Protein AF-W7SAA1-F1 (afdb_monomer_lite)

Sequence (127 aa):
MFEPIYKPLKKHVDASKVTDHYALLPTRKLANLSELSVQESNIYLEVVKSATALFMAAYQYEETKIVTTINDVPFHTTGSIEKIRGWKEILQDVDYKDMIYQKLRGLEQQPLVVELLKNYSTTDTWI

Structure (mmCIF, N/CA/C/O backbone):
data_AF-W7SAA1-F1
#
_entry.id   AF-W7SAA1-F1
#
loop_
_atom_site.group_PDB
_atom_site.id
_atom_site.type_symbol
_atom_site.label_atom_id
_atom_site.label_alt_id
_atom_site.label_comp_id
_atom_site.label_asym_id
_atom_site.label_entity_id
_atom_site.label_seq_id
_atom_site.pdbx_PDB_ins_code
_atom_site.Cartn_x
_atom_site.Cartn_y
_atom_site.Cartn_z
_atom_site.occupancy
_atom_site.B_iso_or_equiv
_atom_site.auth_seq_id
_atom_site.auth_comp_id
_atom_site.auth_asym_id
_atom_site.auth_atom_id
_atom_site.pdbx_PDB_model_num
ATOM 1 N N . MET A 1 1 ? -1.765 -19.888 -0.125 1.00 46.41 1 MET A N 1
ATOM 2 C CA . MET A 1 1 ? -1.719 -19.948 -1.601 1.00 46.41 1 MET A CA 1
ATOM 3 C C . MET A 1 1 ? -2.199 -18.597 -2.100 1.00 46.41 1 MET A C 1
ATOM 5 O O . MET A 1 1 ? -3.208 -18.128 -1.594 1.00 46.41 1 MET A O 1
ATOM 9 N N . PHE A 1 2 ? -1.428 -17.919 -2.950 1.00 54.78 2 PHE A N 1
ATOM 10 C CA . PHE A 1 2 ? -1.801 -16.615 -3.506 1.00 54.78 2 PHE A CA 1
ATOM 11 C C . PHE A 1 2 ? -2.951 -16.809 -4.501 1.00 54.78 2 PHE A C 1
ATOM 13 O O . PHE A 1 2 ? -2.785 -17.543 -5.474 1.00 54.78 2 PHE A O 1
ATOM 20 N N . GLU A 1 3 ? -4.101 -16.185 -4.247 1.00 61.19 3 GLU A N 1
ATOM 21 C CA . GLU A 1 3 ? -5.216 -16.134 -5.196 1.00 61.19 3 GLU A CA 1
ATOM 22 C C . GLU A 1 3 ? -5.260 -14.740 -5.835 1.00 61.19 3 GLU A C 1
ATOM 24 O O . GLU A 1 3 ? -5.661 -13.776 -5.175 1.00 61.19 3 GLU A O 1
ATOM 29 N N . PRO A 1 4 ? -4.804 -14.588 -7.090 1.00 62.84 4 PRO A N 1
ATOM 30 C CA . PRO A 1 4 ? -4.834 -13.298 -7.762 1.00 62.84 4 PRO A CA 1
ATOM 31 C C . PRO A 1 4 ? -6.268 -12.869 -8.070 1.00 62.84 4 PRO A C 1
ATOM 33 O O . PRO A 1 4 ? -7.113 -13.664 -8.493 1.00 62.84 4 PRO A O 1
ATOM 36 N N . ILE A 1 5 ? -6.532 -11.571 -7.932 1.00 66.62 5 ILE A N 1
ATOM 37 C CA . ILE A 1 5 ? -7.804 -10.988 -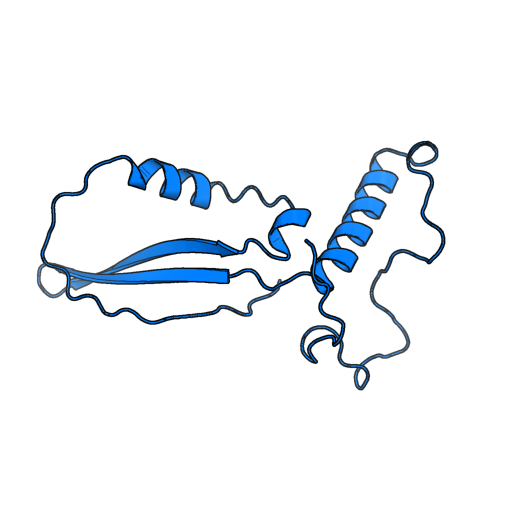8.355 1.00 66.62 5 ILE A CA 1
ATOM 38 C C . ILE A 1 5 ? -7.782 -10.854 -9.886 1.00 66.62 5 ILE A C 1
ATOM 40 O O . ILE A 1 5 ? -7.231 -9.905 -10.437 1.00 66.62 5 ILE A O 1
ATOM 44 N N . TYR A 1 6 ? -8.401 -11.806 -10.592 1.00 59.28 6 TYR A N 1
ATOM 45 C CA . TYR A 1 6 ? -8.427 -11.835 -12.065 1.00 59.28 6 TYR A CA 1
ATOM 46 C C . TYR A 1 6 ? -9.317 -10.764 -12.710 1.00 59.28 6 TYR A C 1
ATOM 48 O O . TYR A 1 6 ? -9.188 -10.488 -13.903 1.00 59.28 6 TYR A O 1
ATOM 56 N N . LYS A 1 7 ? -10.231 -10.155 -11.945 1.00 64.00 7 LYS A N 1
ATOM 57 C CA . LYS A 1 7 ? -11.085 -9.064 -12.419 1.00 64.00 7 LYS A CA 1
ATOM 58 C C . LYS A 1 7 ? -10.651 -7.761 -11.745 1.00 64.00 7 LYS A C 1
ATOM 60 O O . LYS A 1 7 ? -10.998 -7.569 -10.579 1.00 64.00 7 LYS A O 1
ATOM 65 N N . PRO A 1 8 ? -9.920 -6.870 -12.440 1.00 60.69 8 PRO A N 1
ATOM 66 C CA . PRO A 1 8 ? -9.501 -5.611 -11.844 1.00 60.69 8 PRO A CA 1
ATOM 67 C C . PRO A 1 8 ? -10.743 -4.814 -11.437 1.00 60.69 8 PRO A C 1
ATOM 69 O O . PRO A 1 8 ? -11.716 -4.717 -12.194 1.00 60.69 8 PRO A O 1
ATOM 72 N N . LEU A 1 9 ? -10.746 -4.272 -10.218 1.00 66.00 9 LEU A N 1
ATOM 73 C CA . LEU A 1 9 ? -11.838 -3.404 -9.790 1.00 66.00 9 LEU A CA 1
ATOM 74 C C . LEU A 1 9 ? -11.771 -2.130 -10.640 1.00 66.00 9 LEU A C 1
ATOM 76 O O . LEU A 1 9 ? -10.685 -1.633 -10.929 1.00 66.00 9 LEU A O 1
ATOM 80 N N . LYS A 1 10 ? -12.922 -1.563 -11.022 1.00 65.19 10 LYS A N 1
ATOM 81 C CA . LYS A 1 10 ? -12.964 -0.319 -11.821 1.00 65.19 10 LYS A CA 1
ATOM 82 C C . LYS A 1 10 ? -12.178 0.836 -11.186 1.00 65.19 10 LYS A C 1
ATOM 84 O O . LYS A 1 10 ? -11.718 1.713 -11.901 1.00 65.19 10 LYS A O 1
ATOM 89 N N . LYS A 1 11 ? -12.022 0.829 -9.857 1.00 63.31 11 LYS A N 1
ATOM 90 C CA . LYS A 1 11 ? -11.188 1.791 -9.119 1.00 63.31 11 LYS A CA 1
ATOM 91 C C . LYS A 1 11 ? -9.686 1.648 -9.404 1.00 63.31 11 LYS A C 1
ATOM 93 O O . LYS A 1 11 ? -8.955 2.608 -9.232 1.00 63.31 11 LYS A O 1
ATOM 98 N N . HIS A 1 12 ? -9.241 0.460 -9.809 1.00 65.62 12 HIS A N 1
ATOM 99 C CA . HIS A 1 12 ? -7.844 0.125 -10.085 1.00 65.62 12 HIS A CA 1
ATOM 100 C C . HIS A 1 12 ? -7.503 0.271 -11.563 1.00 65.62 12 HIS A C 1
ATOM 102 O O . HIS A 1 12 ? -6.450 0.795 -11.902 1.00 65.62 12 HIS A O 1
ATOM 108 N N . VAL A 1 13 ? -8.397 -0.189 -12.442 1.00 64.81 13 VAL A N 1
ATOM 109 C CA . VAL A 1 13 ? -8.229 -0.088 -13.894 1.00 64.81 13 VAL A CA 1
ATOM 110 C C . VAL A 1 13 ? -9.578 0.244 -14.519 1.00 64.81 13 VAL A C 1
ATOM 112 O O . VAL A 1 13 ? -10.466 -0.607 -14.614 1.00 64.81 13 VAL A O 1
ATOM 115 N N . ASP A 1 14 ? -9.730 1.491 -14.960 1.00 73.31 14 ASP A N 1
ATOM 116 C CA . ASP A 1 14 ? -10.876 1.922 -15.756 1.00 73.31 14 ASP A CA 1
ATOM 117 C C . ASP A 1 14 ? -10.475 1.998 -17.229 1.00 73.31 14 ASP A C 1
ATOM 119 O O . ASP A 1 14 ? -9.952 3.008 -17.697 1.00 73.31 14 ASP A O 1
ATOM 123 N N . ALA A 1 15 ? -10.749 0.922 -17.971 1.00 69.19 15 ALA A N 1
ATOM 124 C CA . ALA A 1 15 ? -10.446 0.830 -19.399 1.00 69.19 15 ALA A CA 1
ATOM 125 C C . ALA A 1 15 ? -11.102 1.944 -20.238 1.00 69.19 15 ALA A C 1
ATOM 127 O O . ALA A 1 15 ? -10.633 2.226 -21.334 1.00 69.19 15 ALA A O 1
ATOM 128 N N . SER A 1 16 ? -12.160 2.594 -19.736 1.00 73.50 16 SER A N 1
ATOM 129 C CA . SER A 1 16 ? -12.828 3.697 -20.438 1.00 73.50 16 SER A CA 1
ATOM 130 C C . SER A 1 16 ? -12.115 5.047 -20.300 1.00 73.50 16 SER A C 1
ATOM 132 O O . SER A 1 16 ? -12.437 5.980 -21.030 1.00 73.50 16 SER A O 1
ATOM 134 N N . LYS A 1 17 ? -11.152 5.157 -19.376 1.00 71.56 17 LYS A N 1
ATOM 135 C CA . LYS A 1 17 ? -10.414 6.393 -19.069 1.00 71.56 17 LYS A CA 1
ATOM 136 C C . LYS A 1 17 ? -8.931 6.322 -19.429 1.00 71.56 17 LYS A C 1
ATOM 138 O O . LYS A 1 17 ? -8.188 7.248 -19.115 1.00 71.56 17 LYS A O 1
ATOM 143 N N . VAL A 1 18 ? -8.494 5.234 -20.062 1.00 70.06 18 VAL A N 1
ATOM 144 C CA . VAL A 1 18 ? -7.109 5.085 -20.517 1.00 70.06 18 VAL A CA 1
ATOM 145 C C . VAL A 1 18 ? -6.916 5.931 -21.777 1.00 70.06 18 VAL A C 1
ATOM 147 O O . VAL A 1 18 ? -7.465 5.615 -22.829 1.00 70.06 18 VAL A O 1
ATOM 150 N N . THR A 1 19 ? -6.155 7.018 -21.657 1.00 65.00 19 THR A N 1
ATOM 151 C CA . THR A 1 19 ? -5.561 7.741 -22.794 1.00 65.00 19 THR A CA 1
ATOM 152 C C . THR A 1 19 ? -4.169 7.166 -23.090 1.00 65.00 19 THR A C 1
ATOM 154 O O . THR A 1 19 ? -3.692 6.317 -22.340 1.00 65.00 19 THR A O 1
ATOM 157 N N . ASP A 1 20 ? -3.511 7.591 -24.175 1.00 64.44 20 ASP A N 1
ATOM 158 C CA . ASP A 1 20 ? -2.294 6.968 -24.744 1.00 64.44 20 ASP A CA 1
ATOM 159 C C . ASP A 1 20 ? -1.097 6.773 -23.781 1.00 64.44 20 ASP A C 1
ATOM 161 O O . ASP A 1 20 ? -0.119 6.102 -24.120 1.00 64.44 20 ASP A O 1
ATOM 165 N N . HIS A 1 21 ? -1.156 7.321 -22.566 1.00 74.81 21 HIS A N 1
ATOM 166 C CA . HIS A 1 21 ? -0.135 7.166 -21.536 1.00 74.81 21 HIS A CA 1
ATOM 167 C C . HIS A 1 21 ? -0.537 6.100 -20.512 1.00 74.81 21 HIS A C 1
ATOM 169 O O . HIS A 1 21 ? -1.252 6.357 -19.544 1.00 74.81 21 HIS A O 1
ATOM 175 N N . TYR A 1 22 ? -0.041 4.883 -20.727 1.00 71.19 22 TYR A N 1
ATOM 176 C CA . TYR A 1 22 ? -0.185 3.788 -19.773 1.00 71.19 22 TYR A CA 1
ATOM 177 C C . TYR A 1 22 ? 0.583 4.062 -18.474 1.00 71.19 22 TYR A C 1
ATOM 179 O O . TYR A 1 22 ? 1.609 4.745 -18.468 1.00 71.19 22 TYR A O 1
ATOM 187 N N . ALA A 1 23 ? 0.107 3.467 -17.378 1.00 75.38 23 ALA A N 1
ATOM 188 C CA . ALA A 1 23 ? 0.865 3.404 -16.135 1.00 75.38 23 ALA A CA 1
ATOM 189 C C . ALA A 1 23 ? 2.219 2.704 -16.353 1.00 75.38 23 ALA A C 1
ATOM 191 O O . ALA A 1 23 ? 2.358 1.838 -17.222 1.00 75.38 23 ALA A O 1
ATOM 192 N N . LEU A 1 24 ? 3.212 3.062 -15.538 1.00 82.81 24 LEU A N 1
ATOM 193 C CA . LEU A 1 24 ? 4.526 2.431 -15.569 1.00 82.81 24 LEU A CA 1
ATOM 194 C C . LEU A 1 24 ? 4.399 0.970 -15.114 1.00 82.81 24 LEU A C 1
ATOM 196 O O . LEU A 1 24 ? 4.056 0.695 -13.966 1.00 82.81 24 LEU A O 1
ATOM 200 N N . LEU A 1 25 ? 4.652 0.037 -16.031 1.00 84.00 25 LEU A N 1
ATOM 201 C CA . LEU A 1 25 ? 4.527 -1.400 -15.803 1.00 84.00 25 LEU A CA 1
ATOM 202 C C . LEU A 1 25 ? 5.806 -2.121 -16.232 1.00 84.00 25 LEU A C 1
ATOM 204 O O . LEU A 1 25 ? 6.438 -1.720 -17.216 1.00 84.00 25 LEU A O 1
ATOM 208 N N . PRO A 1 26 ? 6.179 -3.217 -15.549 1.00 85.75 26 PRO A N 1
ATOM 209 C CA . PRO A 1 26 ? 7.245 -4.070 -16.038 1.00 85.75 26 PRO A CA 1
ATOM 210 C C . PRO A 1 26 ? 6.836 -4.686 -17.379 1.00 85.75 26 PRO A C 1
ATOM 212 O O . PRO A 1 26 ? 5.701 -5.124 -17.580 1.00 85.75 26 PRO A O 1
ATOM 215 N N . THR A 1 27 ? 7.776 -4.719 -18.319 1.00 86.94 27 THR A N 1
ATOM 216 C CA . THR A 1 27 ? 7.543 -5.377 -19.608 1.00 86.94 27 THR A CA 1
ATOM 217 C C . THR A 1 27 ? 7.546 -6.900 -19.452 1.00 86.94 27 THR A C 1
ATOM 219 O O . THR A 1 27 ? 7.973 -7.439 -18.433 1.00 86.94 27 THR A O 1
ATOM 222 N N . ARG A 1 28 ? 7.120 -7.627 -20.495 1.00 84.81 28 ARG A N 1
ATOM 223 C CA . ARG A 1 28 ? 7.136 -9.103 -20.494 1.00 84.81 28 ARG A CA 1
ATOM 224 C C . ARG A 1 28 ? 8.529 -9.698 -20.273 1.00 84.81 28 ARG A C 1
ATOM 226 O O . ARG A 1 28 ? 8.635 -10.802 -19.749 1.00 84.81 28 ARG A O 1
ATOM 233 N N . LYS A 1 29 ? 9.585 -9.003 -20.706 1.00 87.44 29 LYS A N 1
ATOM 234 C CA . LYS A 1 29 ? 10.965 -9.418 -20.462 1.00 87.44 29 LYS A CA 1
ATOM 235 C C . LYS A 1 29 ? 11.420 -8.798 -19.145 1.00 87.44 29 LYS A C 1
ATOM 237 O O . LYS A 1 29 ? 11.526 -7.578 -19.045 1.00 87.44 29 LYS A O 1
ATOM 242 N N . LEU A 1 30 ? 11.695 -9.642 -18.155 1.00 87.25 30 LEU A N 1
ATOM 243 C CA . LEU A 1 30 ? 12.250 -9.191 -16.883 1.00 87.25 30 LEU A CA 1
ATOM 244 C C . LEU A 1 30 ? 13.695 -8.714 -17.076 1.00 87.25 30 LEU A C 1
ATOM 246 O O . LEU A 1 30 ? 14.451 -9.304 -17.853 1.00 87.25 30 LEU A O 1
ATOM 250 N N . ALA A 1 31 ? 14.062 -7.643 -16.377 1.00 86.38 31 ALA A N 1
ATOM 251 C CA . ALA A 1 31 ? 15.427 -7.136 -16.372 1.00 86.38 31 AL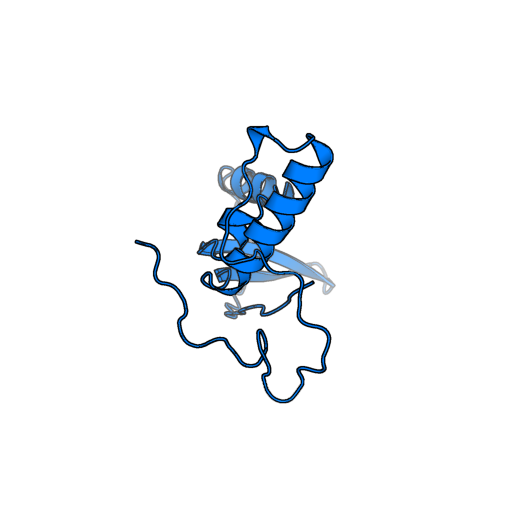A A CA 1
ATOM 252 C C . ALA A 1 31 ? 16.354 -8.069 -15.578 1.00 86.38 31 ALA A C 1
ATOM 254 O O . ALA A 1 31 ? 15.955 -8.641 -14.560 1.00 86.38 31 ALA A O 1
ATOM 255 N N . ASN A 1 32 ? 17.604 -8.199 -16.026 1.00 90.88 32 ASN A N 1
ATOM 256 C CA . ASN A 1 32 ? 18.645 -8.849 -15.243 1.00 90.88 32 ASN A CA 1
ATOM 257 C C . ASN A 1 32 ? 19.169 -7.855 -14.198 1.00 90.88 32 ASN A C 1
ATOM 259 O O . ASN A 1 32 ? 19.885 -6.918 -14.539 1.00 90.88 32 ASN A O 1
ATOM 263 N N . LEU A 1 33 ? 18.819 -8.055 -12.925 1.00 89.94 33 LEU A N 1
ATOM 264 C CA . LEU A 1 33 ? 19.189 -7.128 -11.848 1.00 89.94 33 LEU A CA 1
ATOM 265 C C . LEU A 1 33 ? 20.708 -6.986 -11.669 1.00 89.94 33 LEU A C 1
ATOM 267 O O . LEU A 1 33 ? 21.158 -5.961 -11.171 1.00 89.94 33 LEU A O 1
ATOM 271 N N . SER A 1 34 ? 21.497 -7.985 -12.078 1.00 90.88 34 SER A N 1
ATOM 272 C CA . SER A 1 34 ? 22.964 -7.941 -12.003 1.00 90.88 34 SER A CA 1
ATOM 273 C C . SER A 1 34 ? 23.604 -7.008 -13.034 1.00 90.88 34 SER A C 1
ATOM 275 O O . SER A 1 34 ? 24.762 -6.638 -12.873 1.00 90.88 34 SER A O 1
ATOM 277 N N . GLU A 1 35 ? 22.872 -6.645 -14.088 1.00 93.81 35 GLU A N 1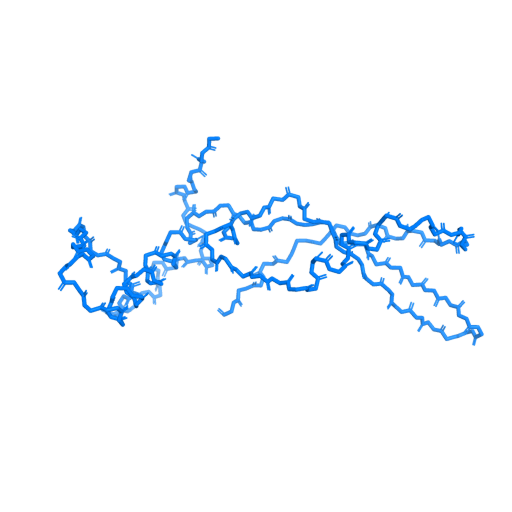
ATOM 278 C CA . GLU A 1 35 ? 23.332 -5.721 -15.134 1.00 93.81 35 GLU A CA 1
ATOM 279 C C . GLU A 1 35 ? 22.943 -4.264 -14.840 1.00 93.81 35 GLU A C 1
ATOM 281 O O . GLU A 1 35 ? 23.390 -3.357 -15.537 1.00 93.81 35 GLU A O 1
ATOM 286 N N . LEU A 1 36 ? 22.118 -4.035 -13.814 1.00 92.00 36 LEU A N 1
ATOM 287 C CA . LEU A 1 36 ? 21.640 -2.714 -13.423 1.00 92.00 36 LEU A CA 1
ATOM 288 C C . LEU A 1 36 ? 22.508 -2.123 -12.313 1.00 92.00 36 LEU A C 1
ATOM 290 O O . LEU A 1 36 ? 22.982 -2.827 -11.418 1.00 92.00 36 LEU A O 1
ATOM 294 N N . SER A 1 37 ? 22.653 -0.799 -12.314 1.00 95.38 37 SER A N 1
ATOM 295 C CA . SER A 1 37 ? 23.143 -0.097 -11.130 1.00 95.38 37 SER A CA 1
ATOM 296 C C . SER A 1 37 ? 22.176 -0.277 -9.954 1.00 95.38 37 SER A C 1
ATOM 298 O O . SER A 1 37 ? 20.997 -0.596 -10.118 1.00 95.38 37 SER A O 1
ATOM 300 N N . VAL A 1 38 ? 22.652 -0.009 -8.735 1.00 93.56 38 VAL A N 1
ATOM 301 C CA . VAL A 1 38 ? 21.812 -0.072 -7.526 1.00 93.56 38 VAL A CA 1
ATOM 302 C C . VAL A 1 38 ? 20.575 0.824 -7.656 1.00 93.56 38 VAL A C 1
ATOM 304 O O . VAL A 1 38 ? 19.478 0.430 -7.274 1.00 93.56 38 VAL A O 1
ATOM 307 N N . GLN A 1 39 ? 20.734 2.018 -8.230 1.00 94.12 39 GLN A N 1
ATOM 308 C CA . GLN A 1 39 ? 19.642 2.979 -8.395 1.00 94.12 39 GLN A CA 1
ATOM 309 C C . GLN A 1 39 ? 18.596 2.482 -9.399 1.00 94.12 39 GLN A C 1
ATOM 311 O O . GLN A 1 39 ? 17.402 2.522 -9.110 1.00 94.12 39 GLN A O 1
ATOM 316 N N . GLU A 1 40 ? 19.034 1.961 -10.544 1.00 92.50 40 GLU A N 1
ATOM 317 C CA . GLU A 1 40 ? 18.138 1.405 -11.565 1.00 92.50 40 GLU A CA 1
ATOM 318 C C . GLU A 1 40 ? 17.420 0.150 -11.067 1.00 92.50 40 GLU A C 1
ATOM 320 O O . GLU A 1 40 ? 16.220 0.004 -11.284 1.00 92.50 40 GLU A O 1
ATOM 325 N N . SER A 1 41 ? 18.132 -0.727 -10.353 1.00 92.38 41 SER A N 1
ATOM 326 C CA . SER A 1 41 ? 17.557 -1.921 -9.731 1.00 92.38 41 SER A CA 1
ATOM 327 C C . SER A 1 41 ? 16.473 -1.552 -8.717 1.00 92.38 41 SER A C 1
ATOM 329 O O . SER A 1 41 ? 15.383 -2.121 -8.748 1.00 92.38 41 SER A O 1
ATOM 331 N N . ASN A 1 42 ? 16.714 -0.534 -7.884 1.00 91.88 42 ASN A N 1
ATOM 332 C CA . ASN A 1 42 ? 15.719 -0.038 -6.934 1.00 91.88 42 ASN A CA 1
ATOM 333 C C . ASN A 1 42 ? 14.470 0.492 -7.648 1.00 91.88 42 ASN A C 1
ATOM 335 O O . ASN A 1 42 ? 13.364 0.084 -7.310 1.00 91.88 42 ASN A O 1
ATOM 339 N N . ILE A 1 43 ? 14.631 1.348 -8.664 1.00 91.56 43 ILE A N 1
ATOM 340 C CA . ILE A 1 43 ? 13.495 1.887 -9.431 1.00 91.56 43 ILE A CA 1
ATOM 341 C C . ILE A 1 43 ? 12.714 0.753 -10.099 1.00 91.56 43 ILE A C 1
ATOM 343 O O . ILE A 1 43 ? 11.489 0.699 -9.999 1.00 91.56 43 ILE A O 1
ATOM 347 N N . TYR A 1 44 ? 13.410 -0.178 -10.752 1.00 92.38 44 TYR A N 1
ATOM 348 C CA . TYR A 1 44 ? 12.786 -1.326 -11.401 1.00 92.38 44 TYR A CA 1
ATOM 349 C C . TYR A 1 44 ? 11.985 -2.175 -10.404 1.00 92.38 44 TYR A C 1
ATOM 351 O O . TYR A 1 44 ? 10.836 -2.527 -10.675 1.00 92.38 44 TYR A O 1
ATOM 359 N N . LEU A 1 45 ? 12.559 -2.473 -9.234 1.00 90.94 45 LEU A N 1
ATOM 360 C CA . LEU A 1 45 ? 11.882 -3.233 -8.187 1.00 90.94 45 LEU A CA 1
ATOM 361 C C . LEU A 1 45 ? 10.653 -2.497 -7.652 1.00 90.94 45 LEU A C 1
ATOM 363 O O . LEU A 1 45 ? 9.619 -3.135 -7.482 1.00 90.94 45 LEU A O 1
ATOM 367 N N . GLU A 1 46 ? 10.713 -1.181 -7.446 1.00 90.81 46 GLU A N 1
ATOM 368 C CA . GLU A 1 46 ? 9.551 -0.402 -6.997 1.00 90.81 46 GLU A CA 1
AT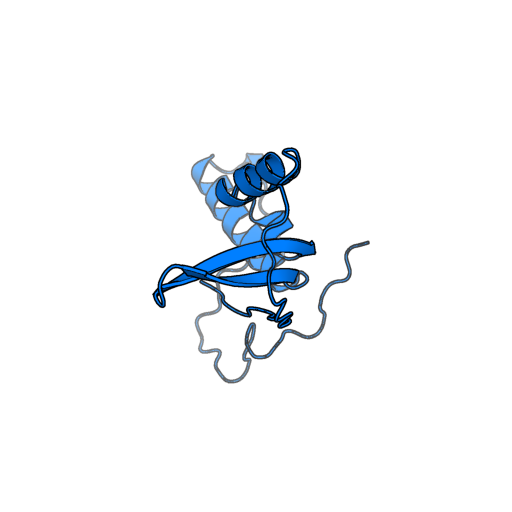OM 369 C C . GLU A 1 46 ? 8.406 -0.415 -8.016 1.00 90.81 46 GLU A C 1
ATOM 371 O O . GLU A 1 46 ? 7.241 -0.588 -7.647 1.00 90.81 46 GLU A O 1
ATOM 376 N N . VAL A 1 47 ? 8.720 -0.344 -9.312 1.00 91.06 47 VAL A N 1
ATOM 377 C CA . VAL A 1 47 ? 7.723 -0.494 -10.384 1.00 91.06 47 VAL A CA 1
ATOM 378 C C . VAL A 1 47 ? 7.095 -1.889 -10.363 1.00 91.06 47 VAL A C 1
ATOM 380 O O . VAL A 1 47 ? 5.874 -2.023 -10.444 1.00 91.06 47 VAL A O 1
ATOM 383 N N . VAL A 1 48 ? 7.909 -2.940 -10.222 1.00 90.75 48 VAL A N 1
ATOM 384 C CA . VAL A 1 48 ? 7.428 -4.330 -10.159 1.00 90.75 48 VAL A CA 1
ATOM 385 C C . VAL A 1 48 ? 6.548 -4.560 -8.931 1.00 90.75 48 VAL A C 1
ATOM 387 O O . VAL A 1 48 ? 5.477 -5.161 -9.053 1.00 90.75 48 VAL A O 1
ATOM 390 N N . LYS A 1 49 ? 6.965 -4.075 -7.758 1.00 89.38 49 LYS A N 1
ATOM 391 C CA . LYS A 1 49 ? 6.189 -4.179 -6.517 1.00 89.38 49 LYS A CA 1
ATOM 392 C C . LYS A 1 49 ? 4.849 -3.464 -6.650 1.00 89.38 49 LYS A C 1
ATOM 394 O O . LYS A 1 49 ? 3.823 -4.064 -6.343 1.00 89.38 49 LYS A O 1
ATOM 399 N N . SER A 1 50 ? 4.851 -2.240 -7.179 1.00 87.56 50 SER A N 1
ATOM 400 C CA . SER A 1 50 ? 3.638 -1.444 -7.405 1.00 87.56 50 SER A CA 1
ATOM 401 C C . SER A 1 50 ? 2.671 -2.145 -8.361 1.00 87.56 50 SER A C 1
ATOM 403 O O . SER A 1 50 ? 1.487 -2.291 -8.060 1.00 87.56 50 SER A O 1
ATOM 405 N N . ALA A 1 51 ? 3.180 -2.657 -9.487 1.00 88.12 51 ALA A N 1
ATOM 406 C CA . ALA A 1 51 ? 2.374 -3.404 -10.447 1.00 88.12 51 ALA A CA 1
ATOM 407 C C . ALA A 1 51 ? 1.794 -4.688 -9.836 1.00 88.12 51 ALA A C 1
ATOM 409 O O . ALA A 1 51 ? 0.640 -5.022 -10.081 1.00 88.12 51 ALA A O 1
ATOM 410 N N . THR A 1 52 ? 2.573 -5.395 -9.015 1.00 87.19 52 THR A N 1
ATOM 411 C CA . THR A 1 52 ? 2.137 -6.634 -8.354 1.00 87.19 52 THR A CA 1
ATOM 412 C C . THR A 1 52 ? 1.082 -6.357 -7.284 1.00 87.19 52 THR A C 1
ATOM 414 O O . THR A 1 52 ? 0.065 -7.047 -7.244 1.00 87.19 52 THR A O 1
ATOM 417 N N . ALA A 1 53 ? 1.280 -5.317 -6.468 1.00 86.44 53 ALA A N 1
ATOM 418 C CA . ALA A 1 53 ? 0.368 -4.890 -5.408 1.00 86.44 53 ALA A CA 1
ATOM 419 C C . ALA A 1 53 ? -1.060 -4.631 -5.920 1.00 86.44 53 ALA A C 1
ATOM 421 O O . ALA A 1 53 ? -2.024 -4.956 -5.228 1.00 86.44 53 ALA A O 1
ATOM 422 N N . LEU A 1 54 ? -1.204 -4.133 -7.155 1.00 83.06 54 LEU A N 1
ATOM 423 C CA . LEU A 1 54 ? -2.501 -3.893 -7.800 1.00 83.06 54 LEU A CA 1
ATOM 424 C C . LEU A 1 54 ? -3.364 -5.160 -7.935 1.00 83.06 54 LEU A C 1
ATOM 426 O O . LEU A 1 54 ? -4.591 -5.080 -7.915 1.00 83.06 54 LEU A O 1
ATOM 430 N N . PHE A 1 55 ? -2.730 -6.326 -8.077 1.00 82.88 55 PHE A N 1
ATOM 431 C CA . PHE A 1 55 ? -3.409 -7.613 -8.266 1.00 82.88 55 PHE A CA 1
ATOM 432 C C . PHE A 1 55 ? -3.497 -8.446 -6.981 1.00 82.88 55 PHE A C 1
ATOM 434 O O . PHE A 1 55 ? -4.030 -9.560 -7.002 1.00 82.88 55 PHE A O 1
ATOM 441 N N . MET A 1 56 ? -2.978 -7.925 -5.866 1.00 83.94 56 MET A N 1
ATOM 442 C CA . MET A 1 56 ? -3.059 -8.564 -4.556 1.00 83.94 56 MET A CA 1
ATOM 443 C C . MET A 1 56 ? -4.405 -8.285 -3.878 1.00 83.94 56 MET A C 1
ATOM 445 O O . MET A 1 56 ? -5.144 -7.366 -4.234 1.00 83.94 56 MET A O 1
ATOM 449 N N . ALA A 1 57 ? -4.717 -9.087 -2.859 1.00 84.38 57 ALA A N 1
ATOM 450 C CA . ALA A 1 57 ? -5.886 -8.860 -2.021 1.00 84.38 57 ALA A CA 1
ATOM 451 C C . ALA A 1 57 ? -5.826 -7.490 -1.323 1.00 84.38 57 ALA A C 1
ATOM 453 O O . ALA A 1 57 ? -4.753 -6.963 -1.023 1.00 84.38 57 ALA A O 1
ATOM 454 N N . ALA A 1 58 ? -6.994 -6.922 -1.028 1.00 83.25 58 ALA A N 1
ATOM 455 C CA . ALA A 1 58 ? -7.076 -5.705 -0.233 1.00 83.25 58 ALA A CA 1
ATOM 456 C C . ALA A 1 58 ? -6.498 -5.931 1.175 1.00 83.25 58 ALA A C 1
ATOM 458 O O . ALA A 1 58 ? -6.658 -7.007 1.754 1.00 83.25 58 ALA A O 1
ATOM 459 N N . TYR A 1 59 ? -5.864 -4.898 1.727 1.00 85.25 59 TYR A N 1
ATOM 460 C CA . TYR A 1 59 ? -5.554 -4.843 3.149 1.00 85.25 59 TYR A CA 1
ATOM 461 C C . TYR A 1 59 ? -6.857 -4.884 3.959 1.00 85.25 59 TYR A C 1
ATOM 463 O O . TYR A 1 59 ? -7.758 -4.081 3.721 1.00 85.25 59 TYR A O 1
ATOM 471 N N . GLN A 1 60 ? -6.967 -5.816 4.903 1.00 81.81 60 GLN A N 1
ATOM 472 C CA . GLN A 1 60 ? -8.123 -5.956 5.784 1.00 81.81 60 GLN A CA 1
ATOM 473 C C . GLN A 1 60 ? -7.687 -5.819 7.234 1.00 81.81 60 GLN A C 1
ATOM 475 O O . GLN A 1 60 ? -6.779 -6.511 7.702 1.00 81.81 60 GLN A O 1
ATOM 480 N N . TYR A 1 61 ? -8.390 -4.963 7.962 1.00 83.38 61 TYR A N 1
ATOM 481 C CA . TYR A 1 61 ? -8.180 -4.733 9.378 1.00 83.38 61 TYR A CA 1
ATOM 482 C C . TYR A 1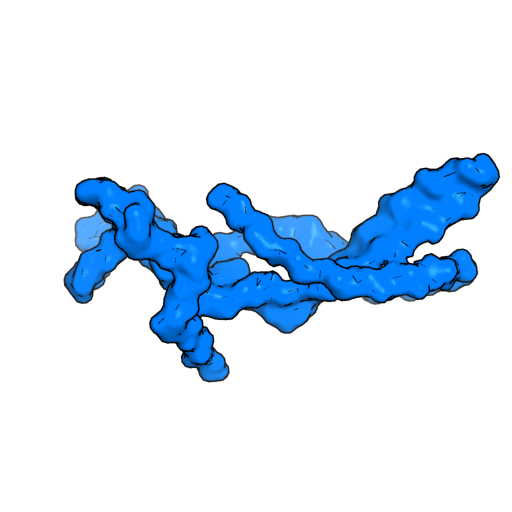 61 ? -9.522 -4.523 10.076 1.00 83.38 61 TYR A C 1
ATOM 484 O O . TYR A 1 61 ? -10.525 -4.175 9.456 1.00 83.38 61 TYR A O 1
ATOM 492 N N . GLU A 1 62 ? -9.536 -4.768 11.377 1.00 80.88 62 GLU A N 1
ATOM 493 C CA . GLU A 1 62 ? -10.659 -4.471 12.254 1.00 80.88 62 GLU A CA 1
ATOM 494 C C . GLU A 1 62 ? -10.337 -3.199 13.033 1.00 80.88 62 GLU A C 1
ATOM 496 O O . GLU A 1 62 ? -9.300 -3.127 13.689 1.00 80.88 62 GLU A O 1
ATOM 501 N N . GLU A 1 63 ? -11.205 -2.195 12.944 1.00 83.81 63 GLU A N 1
ATOM 502 C CA . GLU A 1 63 ? -11.066 -0.926 13.654 1.00 83.81 63 GLU A CA 1
ATOM 503 C C . GLU A 1 63 ? -12.024 -0.880 14.845 1.00 83.81 63 GLU A C 1
ATOM 505 O O . GLU A 1 63 ? -13.237 -1.010 14.695 1.00 83.81 63 GLU A O 1
ATOM 510 N N . THR A 1 64 ? -11.476 -0.646 16.030 1.00 80.69 64 THR A N 1
ATOM 511 C CA . THR A 1 64 ? -12.226 -0.436 17.265 1.00 80.69 64 THR A CA 1
ATOM 512 C C . THR A 1 64 ? -12.151 1.035 17.634 1.00 80.69 64 THR A C 1
ATOM 514 O O . THR A 1 64 ? -11.064 1.568 17.865 1.00 80.69 64 THR A O 1
ATOM 517 N N . LYS A 1 65 ? -13.309 1.692 17.727 1.00 81.12 65 LYS A N 1
ATOM 518 C CA . LYS A 1 65 ? -13.426 3.067 18.221 1.00 81.12 65 LYS A CA 1
ATOM 519 C C . LYS A 1 65 ? -14.055 3.044 19.601 1.00 81.12 65 LYS A C 1
ATOM 521 O O . LYS A 1 65 ? -15.140 2.503 19.779 1.00 81.12 65 LYS A O 1
ATOM 526 N N . ILE A 1 66 ? -13.366 3.638 20.558 1.00 83.69 66 ILE A N 1
ATOM 527 C CA . ILE A 1 66 ? -13.829 3.819 21.926 1.00 83.69 66 ILE A CA 1
ATOM 528 C C . ILE A 1 66 ? -14.038 5.313 22.126 1.00 83.69 66 ILE A C 1
ATOM 530 O O . ILE A 1 66 ? -13.132 6.107 21.870 1.00 83.69 66 ILE A O 1
ATOM 534 N N . VAL A 1 67 ? -15.238 5.688 22.560 1.00 84.19 67 VAL A N 1
ATOM 535 C CA . VAL A 1 67 ? -15.537 7.050 23.002 1.00 84.19 67 VAL A CA 1
ATOM 536 C C . VAL A 1 67 ? -15.653 7.016 24.518 1.00 84.19 67 VAL A C 1
ATOM 538 O O . VAL A 1 67 ? -16.526 6.339 25.053 1.00 84.19 67 VAL A O 1
ATOM 541 N N . THR A 1 68 ? -14.756 7.715 25.201 1.00 83.50 68 THR A N 1
ATOM 542 C CA . THR A 1 68 ? -14.738 7.814 26.662 1.00 83.50 68 THR A CA 1
ATOM 543 C C . THR A 1 68 ? -15.156 9.218 27.059 1.00 83.50 68 THR A C 1
ATOM 545 O O . THR A 1 68 ? -14.526 10.177 26.631 1.00 83.50 68 THR A O 1
ATOM 548 N N . THR A 1 69 ? -16.175 9.360 27.900 1.00 86.19 69 THR A N 1
ATOM 549 C CA . THR A 1 69 ? -16.597 10.672 28.408 1.00 86.19 69 THR A CA 1
ATOM 550 C C . THR A 1 69 ? -16.036 10.891 29.808 1.00 86.19 69 THR A C 1
ATOM 552 O O . THR A 1 69 ? -16.273 10.079 30.700 1.00 86.19 69 THR A O 1
ATOM 555 N N . ILE A 1 70 ? -15.301 11.985 30.014 1.00 86.69 70 ILE A N 1
ATOM 556 C CA . ILE A 1 70 ? -14.809 12.408 31.334 1.00 86.69 70 ILE A CA 1
ATOM 557 C C . ILE A 1 70 ? -15.266 13.847 31.549 1.00 86.69 70 ILE A C 1
ATOM 559 O O . ILE A 1 70 ? -14.894 14.720 30.770 1.00 86.69 70 ILE A O 1
ATOM 563 N N . ASN A 1 71 ? -16.057 14.097 32.597 1.00 88.81 71 ASN A N 1
ATOM 564 C CA . ASN A 1 71 ? -16.623 15.421 32.900 1.00 88.81 71 ASN A CA 1
ATOM 565 C C . ASN A 1 71 ? -17.301 16.074 31.675 1.00 88.81 71 ASN A C 1
ATOM 567 O O . ASN A 1 71 ? -16.978 17.205 31.322 1.00 88.81 71 ASN A O 1
ATOM 571 N N . ASP A 1 72 ? -18.173 15.329 30.988 1.00 86.12 72 ASP A N 1
ATOM 572 C CA . ASP A 1 72 ? -18.892 15.759 29.772 1.00 86.12 72 ASP A CA 1
ATOM 573 C C . ASP A 1 72 ? -18.013 16.090 28.549 1.00 86.12 72 ASP A C 1
ATOM 575 O O . ASP A 1 72 ? -18.509 16.563 27.526 1.00 86.12 72 ASP A O 1
ATOM 579 N N . VAL A 1 73 ? -16.714 15.782 28.605 1.00 85.75 73 VAL A N 1
ATOM 580 C CA . VAL A 1 73 ? -15.796 15.906 27.469 1.00 85.75 73 VAL A CA 1
ATOM 581 C C . VAL A 1 73 ? -15.587 14.531 26.825 1.00 85.75 73 VAL A C 1
ATOM 583 O O . VAL A 1 73 ? -15.130 13.610 27.512 1.00 85.75 73 VAL A O 1
ATOM 586 N N . PRO A 1 74 ? -15.894 14.357 25.525 1.00 81.56 74 PRO A N 1
ATOM 587 C CA . PRO A 1 74 ? -15.643 13.110 24.814 1.00 81.56 74 PRO A CA 1
ATOM 588 C C . PRO A 1 74 ? -14.169 12.987 24.405 1.00 81.56 74 PRO A C 1
ATOM 590 O O . PRO A 1 74 ? -13.577 13.895 23.824 1.00 81.56 74 PRO A O 1
ATOM 593 N N . PHE A 1 75 ? -13.592 11.817 24.651 1.00 85.19 75 PHE A N 1
ATOM 594 C CA . PHE A 1 75 ? -12.262 11.404 24.220 1.00 85.19 75 PHE A CA 1
ATOM 595 C C . PHE A 1 75 ? -12.395 10.240 23.247 1.00 85.19 75 PHE A C 1
ATOM 597 O O . PHE A 1 75 ? -13.123 9.284 23.507 1.00 85.19 75 PHE A O 1
ATOM 604 N N . HIS A 1 76 ? -11.671 10.301 22.133 1.00 85.62 76 HIS A N 1
ATOM 605 C CA . HIS A 1 76 ? -11.708 9.271 21.102 1.00 85.62 76 HIS A CA 1
ATOM 606 C C . HIS A 1 76 ? -10.420 8.456 21.121 1.00 85.62 76 HIS A C 1
ATOM 608 O O . HIS A 1 76 ? -9.339 8.981 20.857 1.00 85.62 76 HIS A O 1
ATOM 614 N N . THR A 1 77 ? -10.549 7.158 21.363 1.00 83.81 77 THR A N 1
ATOM 615 C CA . THR A 1 77 ? -9.454 6.198 21.245 1.00 83.81 77 THR A CA 1
ATOM 616 C C . THR A 1 77 ? -9.759 5.262 20.092 1.00 83.81 77 THR A C 1
ATOM 618 O O . THR A 1 77 ? -10.843 4.688 20.010 1.00 83.81 77 THR A O 1
ATOM 621 N N . THR A 1 78 ? -8.805 5.103 19.182 1.00 80.12 78 THR A N 1
ATOM 622 C CA . THR A 1 78 ? -8.922 4.169 18.060 1.00 80.12 78 THR A CA 1
ATOM 623 C C . THR A 1 78 ? -7.836 3.112 18.170 1.00 80.12 78 THR A C 1
ATOM 625 O O . THR A 1 78 ? -6.689 3.416 18.495 1.00 80.12 78 THR A O 1
ATOM 628 N N . GLY A 1 79 ? -8.212 1.860 17.947 1.00 79.44 79 GLY A N 1
ATOM 629 C CA . GLY A 1 79 ? -7.292 0.737 17.849 1.00 79.44 79 GLY A CA 1
ATOM 630 C C . GLY A 1 79 ? -7.603 -0.064 16.597 1.00 79.44 79 GLY A C 1
ATOM 631 O O . GLY A 1 79 ? -8.764 -0.206 16.230 1.00 79.44 79 GLY A O 1
ATOM 632 N N . SER A 1 80 ? -6.578 -0.598 15.946 1.00 79.19 80 SER A N 1
ATOM 633 C CA . SER A 1 80 ? -6.720 -1.443 14.763 1.00 79.19 80 SER A CA 1
ATOM 634 C C . SER A 1 80 ? -6.116 -2.827 15.011 1.00 79.19 80 SER A C 1
ATOM 636 O O . SER A 1 80 ? -5.189 -3.015 15.805 1.00 79.19 80 SER A O 1
ATOM 638 N N . ILE A 1 81 ? -6.682 -3.842 14.364 1.00 80.88 81 ILE A N 1
ATOM 639 C CA . ILE A 1 81 ? -6.144 -5.201 14.331 1.00 80.88 81 ILE A CA 1
ATOM 640 C C . ILE A 1 81 ? -6.031 -5.620 12.872 1.00 80.88 81 ILE A C 1
ATOM 642 O O . ILE A 1 81 ? -7.050 -5.799 12.207 1.00 80.88 81 ILE A O 1
ATOM 646 N N . GLU A 1 82 ? -4.808 -5.801 12.381 1.00 82.38 82 GLU A N 1
ATOM 647 C CA . GLU A 1 82 ? -4.572 -6.379 11.057 1.00 82.38 82 GLU A CA 1
ATOM 648 C C . GLU A 1 82 ? -5.163 -7.799 10.989 1.00 82.38 82 GLU A C 1
ATOM 650 O O . GLU A 1 82 ? -4.945 -8.620 11.883 1.00 82.38 82 GLU A O 1
ATOM 655 N N . LYS A 1 83 ? -5.939 -8.080 9.936 1.00 84.06 83 LYS A N 1
ATOM 656 C CA . LYS A 1 83 ? -6.494 -9.412 9.649 1.00 84.06 83 LYS A CA 1
ATOM 657 C C . LYS A 1 83 ? -5.817 -10.035 8.438 1.00 84.06 83 LYS A C 1
ATOM 659 O O . LYS A 1 83 ? -5.410 -11.189 8.494 1.00 84.06 83 LYS A O 1
ATOM 664 N N . ILE A 1 84 ? -5.705 -9.269 7.352 1.00 82.00 84 ILE A N 1
ATOM 665 C CA . ILE A 1 84 ? -5.058 -9.690 6.109 1.00 82.00 84 ILE A CA 1
ATOM 666 C C . ILE A 1 84 ? -4.209 -8.533 5.604 1.00 82.00 84 ILE A C 1
ATOM 668 O O . ILE A 1 84 ? -4.724 -7.454 5.323 1.00 82.00 84 ILE A O 1
ATOM 672 N N . ARG A 1 85 ? -2.906 -8.765 5.448 1.00 82.69 85 ARG A N 1
ATOM 673 C CA . ARG A 1 85 ? -1.973 -7.730 4.995 1.00 82.69 85 ARG A CA 1
ATOM 674 C C . ARG A 1 85 ? -2.186 -7.341 3.527 1.00 82.69 85 ARG A C 1
ATOM 676 O O . ARG A 1 85 ? -2.011 -6.181 3.162 1.00 82.69 85 ARG A O 1
ATOM 683 N N . GLY A 1 86 ? -2.636 -8.283 2.697 1.00 86.81 86 GLY A N 1
ATOM 684 C CA . GLY A 1 86 ? -2.973 -8.024 1.298 1.00 86.81 86 GLY A CA 1
ATOM 685 C C . GLY A 1 86 ? -1.802 -7.390 0.544 1.00 86.81 86 GLY A C 1
ATOM 686 O O . GLY A 1 86 ? -0.652 -7.772 0.743 1.00 86.81 86 GLY A O 1
ATOM 687 N N . TRP A 1 87 ? -2.080 -6.376 -0.273 1.00 84.50 87 TRP A N 1
ATOM 688 C CA . TRP A 1 87 ? -1.071 -5.613 -1.014 1.00 84.50 87 TRP A CA 1
ATOM 689 C C . TRP A 1 87 ? 0.044 -5.009 -0.143 1.00 84.50 87 TRP A C 1
ATOM 691 O O . TRP A 1 87 ? 1.149 -4.807 -0.642 1.00 84.50 87 TRP A O 1
ATOM 701 N N . LYS A 1 88 ? -0.183 -4.761 1.158 1.00 84.25 88 LYS A N 1
ATOM 702 C CA . LYS A 1 88 ? 0.865 -4.235 2.053 1.00 84.25 88 LYS A CA 1
ATOM 703 C C . LYS A 1 88 ? 2.000 -5.229 2.299 1.00 84.25 88 LYS A C 1
ATOM 705 O O . LYS A 1 88 ? 3.076 -4.822 2.725 1.00 84.25 88 LYS A O 1
ATOM 710 N N . GLU A 1 89 ? 1.791 -6.520 2.043 1.00 86.69 89 GLU A N 1
ATOM 711 C CA . GLU A 1 89 ? 2.820 -7.545 2.245 1.00 86.69 89 GLU A CA 1
ATOM 712 C C . GLU A 1 89 ? 4.050 -7.308 1.355 1.00 86.69 89 GLU A C 1
ATOM 714 O O . GLU A 1 89 ? 5.178 -7.495 1.809 1.00 86.69 89 GLU A O 1
ATOM 719 N N . ILE A 1 90 ? 3.848 -6.836 0.118 1.00 84.62 90 ILE A N 1
ATOM 720 C CA . ILE A 1 90 ? 4.940 -6.636 -0.845 1.00 84.62 90 ILE A CA 1
ATOM 721 C C . ILE A 1 90 ? 5.596 -5.252 -0.752 1.00 84.62 90 ILE A C 1
ATOM 723 O O . ILE A 1 90 ? 6.757 -5.100 -1.136 1.00 84.62 90 ILE A O 1
ATOM 727 N N . LEU A 1 91 ? 4.881 -4.249 -0.233 1.00 80.75 91 LEU A N 1
ATOM 728 C CA . LEU A 1 91 ? 5.367 -2.866 -0.189 1.00 80.75 91 LEU A CA 1
ATOM 729 C C . LEU A 1 91 ? 6.279 -2.558 1.010 1.00 80.75 91 LEU A C 1
ATOM 731 O O . LEU A 1 91 ? 6.858 -1.484 1.045 1.00 80.75 91 LEU A O 1
ATOM 735 N N . GLN A 1 92 ? 6.485 -3.504 1.937 1.00 66.25 92 GLN A N 1
ATOM 736 C CA . GLN A 1 92 ? 7.409 -3.377 3.083 1.00 66.25 92 GLN A CA 1
ATOM 737 C C . GLN A 1 92 ? 7.333 -2.027 3.825 1.00 66.25 92 GLN A C 1
ATOM 739 O O . GLN A 1 92 ? 8.337 -1.559 4.362 1.00 66.25 92 GLN A O 1
ATOM 744 N N . ASP A 1 93 ? 6.147 -1.421 3.914 1.00 57.66 93 ASP A N 1
ATOM 745 C CA . ASP A 1 93 ? 5.947 -0.280 4.801 1.00 57.66 93 ASP A CA 1
ATOM 746 C C . ASP A 1 93 ? 6.064 -0.780 6.240 1.00 57.66 93 ASP A C 1
ATOM 748 O O . ASP A 1 93 ? 5.188 -1.470 6.777 1.00 57.66 93 ASP A O 1
ATOM 752 N N . VAL A 1 94 ? 7.199 -0.473 6.862 1.00 49.69 94 VAL A N 1
ATOM 753 C CA . VAL A 1 94 ? 7.391 -0.661 8.295 1.00 49.69 94 VAL A CA 1
ATOM 754 C C . VAL A 1 94 ? 6.627 0.468 8.978 1.00 49.69 94 VAL A C 1
ATOM 756 O O . VAL A 1 94 ? 7.188 1.509 9.314 1.00 49.69 94 VAL A O 1
ATOM 759 N N . ASP A 1 95 ? 5.316 0.296 9.137 1.00 57.16 95 ASP A N 1
ATOM 760 C CA . ASP A 1 95 ? 4.525 1.227 9.932 1.00 57.16 95 ASP A CA 1
ATOM 761 C C . ASP A 1 95 ? 4.897 1.026 11.410 1.00 57.16 95 ASP A C 1
ATOM 763 O O . ASP A 1 95 ? 4.415 0.125 12.101 1.00 57.16 95 ASP A O 1
ATOM 767 N N . TYR A 1 96 ? 5.830 1.847 11.901 1.00 50.91 96 TYR A N 1
ATOM 768 C CA . TYR A 1 96 ? 6.315 1.809 13.284 1.00 50.91 96 TYR A CA 1
ATOM 769 C C . TYR A 1 96 ? 5.176 1.907 14.311 1.00 50.91 96 TYR A C 1
ATOM 771 O O . TYR A 1 96 ? 5.321 1.439 15.444 1.00 50.91 96 TYR A O 1
ATOM 779 N N . LYS A 1 97 ? 4.031 2.481 13.923 1.00 52.91 97 LYS A N 1
ATOM 780 C CA . LYS A 1 97 ? 2.840 2.608 14.762 1.00 52.91 97 LYS A CA 1
ATOM 781 C C . LYS A 1 97 ? 2.218 1.241 15.065 1.00 52.91 97 LYS A C 1
ATOM 783 O O . LYS A 1 97 ? 1.901 0.973 16.225 1.00 52.91 97 LYS A O 1
ATOM 788 N N . ASP A 1 98 ? 2.145 0.344 14.081 1.00 56.03 98 ASP A N 1
ATOM 789 C CA . ASP A 1 98 ? 1.616 -1.018 14.255 1.00 56.03 98 ASP A CA 1
ATOM 790 C C . ASP A 1 98 ? 2.459 -1.833 15.249 1.00 56.03 98 ASP A C 1
ATOM 792 O O . ASP A 1 98 ? 1.926 -2.574 16.081 1.00 56.03 98 ASP A O 1
ATOM 796 N N . MET A 1 99 ? 3.781 -1.631 15.248 1.00 53.50 99 MET A N 1
ATOM 797 C CA . MET A 1 99 ? 4.700 -2.284 16.189 1.00 53.50 99 MET A CA 1
ATOM 798 C C . MET A 1 99 ? 4.461 -1.845 17.643 1.00 53.50 99 MET A C 1
ATOM 800 O O . MET A 1 99 ? 4.544 -2.659 18.567 1.00 53.50 99 MET A O 1
ATOM 804 N N . ILE A 1 100 ? 4.131 -0.567 17.855 1.00 53.06 100 ILE A N 1
ATOM 805 C CA . ILE A 1 100 ? 3.815 -0.018 19.180 1.00 53.06 100 ILE A CA 1
ATOM 806 C C . ILE A 1 100 ? 2.488 -0.590 19.689 1.00 53.06 100 ILE A C 1
ATOM 808 O O . ILE A 1 100 ? 2.427 -1.057 20.827 1.00 53.06 100 ILE A O 1
ATOM 812 N N . TYR A 1 101 ? 1.446 -0.627 18.854 1.00 53.25 101 TYR A N 1
ATOM 813 C CA . TYR A 1 101 ? 0.142 -1.163 19.260 1.00 53.25 101 TYR A CA 1
ATOM 814 C C . TYR A 1 101 ? 0.200 -2.655 19.609 1.00 53.25 101 TYR A C 1
ATOM 816 O O . TYR A 1 101 ? -0.394 -3.070 20.604 1.00 53.25 101 TYR A O 1
ATOM 824 N N . GLN A 1 102 ? 0.972 -3.456 18.866 1.00 51.66 102 GLN A N 1
ATOM 825 C CA . GLN A 1 102 ? 1.192 -4.870 19.195 1.00 51.66 102 GLN A CA 1
ATOM 826 C C . GLN A 1 102 ? 1.915 -5.050 20.538 1.00 51.66 102 GLN A C 1
ATOM 828 O O . GLN A 1 102 ? 1.582 -5.957 21.299 1.00 51.66 102 GLN A O 1
ATOM 833 N N . LYS A 1 103 ? 2.854 -4.157 20.871 1.00 47.22 103 LYS A N 1
ATOM 834 C CA . LYS A 1 103 ? 3.586 -4.178 22.146 1.00 47.22 103 LYS A CA 1
ATOM 835 C C . LYS A 1 103 ? 2.706 -3.789 23.340 1.00 47.22 103 LYS A C 1
ATOM 837 O O . LYS A 1 103 ? 2.859 -4.356 24.418 1.00 47.22 103 LYS A O 1
ATOM 842 N N . LEU A 1 104 ? 1.759 -2.870 23.145 1.00 53.03 104 LEU A N 1
ATOM 843 C CA . LEU A 1 104 ? 0.820 -2.434 24.185 1.00 53.03 104 LEU A CA 1
ATOM 844 C C . LEU A 1 104 ? -0.237 -3.495 24.538 1.00 53.03 104 LEU A C 1
ATOM 846 O O . LEU A 1 104 ? -0.720 -3.493 25.666 1.00 53.03 104 LEU A O 1
ATOM 850 N N . ARG A 1 105 ? -0.555 -4.442 23.636 1.00 53.28 105 ARG A N 1
ATOM 851 C CA . ARG A 1 105 ? -1.461 -5.572 23.943 1.00 53.28 105 ARG A CA 1
ATOM 852 C C . ARG A 1 105 ? -0.939 -6.505 25.041 1.00 53.28 105 ARG A C 1
ATOM 854 O O . ARG A 1 105 ? -1.735 -7.215 25.642 1.00 53.28 105 ARG A O 1
ATOM 861 N N . GLY A 1 106 ? 0.375 -6.536 25.274 1.00 44.41 106 GLY A N 1
ATOM 862 C CA . GLY A 1 106 ? 1.000 -7.382 26.296 1.00 44.41 106 GLY A CA 1
ATOM 863 C C . GLY A 1 106 ? 0.886 -6.843 27.726 1.00 44.41 106 GLY A C 1
ATOM 864 O O . GLY A 1 106 ? 1.356 -7.495 28.653 1.00 44.41 106 GLY A O 1
ATOM 865 N N . LEU A 1 107 ? 0.298 -5.660 27.911 1.00 42.47 107 LEU A N 1
ATOM 866 C CA . LEU A 1 107 ? 0.070 -5.047 29.215 1.00 42.47 107 LEU A CA 1
ATOM 867 C C . LEU A 1 107 ? -1.424 -5.173 29.541 1.00 42.47 107 LEU A C 1
ATOM 869 O O . LEU A 1 107 ? -2.250 -4.582 28.848 1.00 42.47 107 LEU A O 1
ATOM 873 N N . GLU A 1 108 ? -1.777 -5.958 30.564 1.00 36.59 108 GLU A N 1
ATOM 874 C CA . GLU A 1 108 ? -3.153 -6.049 31.078 1.00 36.59 108 GLU A CA 1
ATOM 875 C C . GLU A 1 108 ? -3.691 -4.645 31.399 1.00 36.59 108 GLU A C 1
ATOM 877 O O . GLU A 1 108 ? -3.167 -3.939 32.260 1.00 36.59 108 GLU A O 1
ATOM 882 N N . GLN A 1 109 ? -4.742 -4.231 30.692 1.00 44.94 109 GLN A N 1
ATOM 883 C CA . GLN A 1 109 ? -5.457 -2.981 30.948 1.00 44.94 109 GLN A CA 1
ATOM 884 C C . GLN A 1 109 ? -6.618 -3.268 31.908 1.00 44.94 109 GLN A C 1
ATOM 886 O O . GLN A 1 109 ? -7.450 -4.136 31.636 1.00 44.94 109 GLN A O 1
ATOM 891 N N . GLN A 1 110 ? -6.686 -2.538 33.024 1.00 39.31 110 GLN A N 1
ATOM 892 C CA . GLN A 1 110 ? -7.813 -2.602 33.962 1.00 39.31 110 GLN A CA 1
ATOM 893 C C . GLN A 1 110 ? -9.087 -2.049 33.295 1.00 39.31 110 GLN A C 1
ATOM 895 O O . GLN A 1 110 ? -9.008 -1.038 32.592 1.00 39.31 110 GLN A O 1
ATOM 900 N N . PRO A 1 111 ? -10.267 -2.665 33.491 1.00 35.97 111 PRO A N 1
ATOM 901 C CA . PRO A 1 111 ? -11.465 -2.251 32.779 1.00 35.97 111 PRO A CA 1
ATOM 902 C C . PRO A 1 111 ? -12.072 -0.998 33.424 1.00 35.97 111 PRO A C 1
ATOM 904 O O . PRO A 1 111 ? -12.558 -1.035 34.551 1.00 35.97 111 PRO A O 1
ATOM 907 N N . LEU A 1 112 ? -12.102 0.105 32.679 1.00 37.28 112 LEU A N 1
ATOM 908 C CA . LEU A 1 112 ? -13.122 1.142 32.844 1.00 37.28 112 LEU A CA 1
ATOM 909 C C . LEU A 1 112 ? -14.304 0.763 31.946 1.00 37.28 112 LEU A C 1
ATOM 911 O O . LEU A 1 112 ? -14.104 0.240 30.853 1.00 37.28 112 LEU A O 1
ATOM 915 N N . VAL A 1 113 ? -15.530 0.952 32.429 1.00 35.72 113 VAL A N 1
ATOM 916 C CA . VAL A 1 113 ? -16.763 0.557 31.729 1.00 35.72 113 VAL A CA 1
ATOM 917 C C . VAL A 1 113 ? -16.847 1.300 30.389 1.00 35.72 113 VAL A C 1
ATOM 919 O O . VAL A 1 113 ? -16.957 2.522 30.369 1.00 35.72 113 VAL A O 1
ATOM 922 N N . VAL A 1 114 ? -16.768 0.564 29.274 1.00 40.75 114 VAL A N 1
ATOM 923 C CA . VAL A 1 114 ? -16.850 1.099 27.906 1.00 40.75 114 VAL A CA 1
ATOM 924 C C . VAL A 1 114 ? -18.115 0.568 27.237 1.00 40.75 114 VAL A C 1
ATOM 926 O O . VAL A 1 114 ? -18.265 -0.644 27.070 1.00 40.75 114 VAL A O 1
ATOM 929 N N . GLU A 1 115 ? -19.007 1.461 26.804 1.00 38.59 115 GLU A N 1
ATOM 930 C CA . GLU A 1 115 ? -20.043 1.114 25.828 1.00 38.59 115 GLU A CA 1
ATOM 931 C C . GLU A 1 115 ? -19.378 0.843 24.471 1.00 38.59 115 GLU A C 1
ATOM 933 O O . GLU A 1 115 ? -18.798 1.724 23.834 1.00 38.59 115 GLU A O 1
ATOM 938 N N . LEU A 1 116 ? -19.407 -0.421 24.046 1.00 37.41 116 LEU A N 1
ATOM 939 C CA . LEU A 1 116 ? -18.763 -0.880 22.819 1.00 37.41 116 LEU A CA 1
ATOM 940 C C . LEU A 1 116 ? -19.683 -0.658 21.612 1.00 37.41 116 LEU A C 1
ATOM 942 O O . LEU A 1 116 ? -20.563 -1.473 21.338 1.00 37.41 116 LEU A O 1
ATOM 946 N N . LEU A 1 117 ? -19.426 0.391 20.832 1.00 36.03 117 LEU A N 1
ATOM 947 C CA . LEU A 1 117 ? -19.957 0.516 19.472 1.00 36.03 117 LEU A CA 1
ATOM 948 C C . LEU A 1 117 ? -18.976 -0.142 18.490 1.00 36.03 117 LEU A C 1
ATOM 950 O O . LEU A 1 117 ? -18.008 0.469 18.039 1.00 36.03 117 LEU A O 1
ATOM 954 N N . LYS A 1 118 ? -19.202 -1.422 18.172 1.00 33.06 118 LYS A N 1
ATOM 955 C CA . LYS A 1 118 ? -18.443 -2.131 17.131 1.00 33.06 118 LYS A CA 1
ATOM 956 C C . LYS A 1 118 ? -18.987 -1.755 15.754 1.00 33.06 118 LYS A C 1
ATOM 958 O O . LYS A 1 118 ? -19.998 -2.302 15.326 1.00 33.06 118 LYS A O 1
ATOM 963 N N . ASN A 1 119 ? -18.289 -0.870 15.048 1.00 37.53 119 ASN A N 1
ATOM 964 C CA . ASN A 1 119 ? -18.574 -0.572 13.647 1.00 37.53 119 ASN A CA 1
ATOM 965 C C . ASN A 1 119 ? -17.477 -1.175 12.768 1.00 37.53 119 ASN A C 1
ATOM 967 O O . ASN A 1 119 ? -16.317 -0.781 12.857 1.00 37.53 119 ASN A O 1
ATOM 971 N N . TYR A 1 120 ? -17.850 -2.123 11.909 1.00 31.52 120 TYR A N 1
ATOM 972 C CA . TYR A 1 120 ? -16.956 -2.670 10.892 1.00 31.52 120 TYR A CA 1
ATOM 973 C C . TYR A 1 120 ? -16.722 -1.608 9.812 1.00 31.52 120 TYR A C 1
ATOM 975 O O . TYR A 1 120 ? -17.668 -1.162 9.166 1.00 31.52 120 TYR A O 1
ATOM 983 N N . SER A 1 121 ? -15.470 -1.195 9.625 1.00 40.56 121 SER A N 1
ATOM 984 C CA . SER A 1 121 ? -15.071 -0.232 8.599 1.00 40.56 121 SER A CA 1
ATOM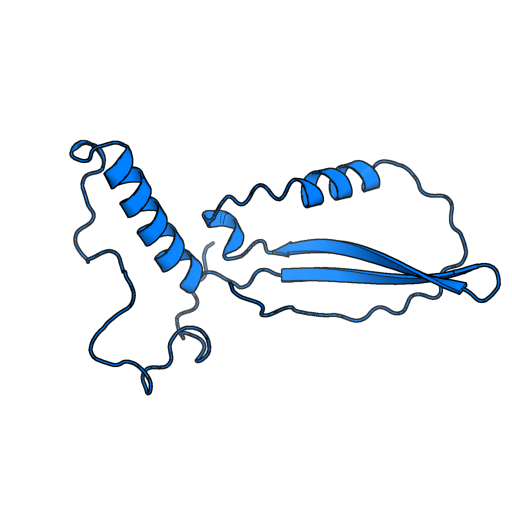 985 C C . SER A 1 121 ? -13.934 -0.811 7.766 1.00 40.56 121 SER A C 1
ATOM 987 O O . SER A 1 121 ? -12.844 -1.051 8.275 1.00 40.56 121 SER A O 1
ATOM 989 N N . THR A 1 122 ? -14.192 -1.014 6.478 1.00 37.38 122 THR A N 1
ATOM 990 C CA . THR A 1 122 ? -13.177 -1.265 5.451 1.00 37.38 122 THR A CA 1
ATOM 991 C C . THR A 1 122 ? -12.786 0.071 4.833 1.00 37.38 122 THR A C 1
ATOM 993 O O . THR A 1 122 ? -13.636 0.715 4.214 1.00 37.38 122 THR A O 1
ATOM 996 N N . THR A 1 123 ? -11.532 0.505 4.976 1.00 40.97 123 THR A N 1
ATOM 997 C CA . THR A 1 123 ? -11.045 1.661 4.212 1.00 40.97 123 THR A CA 1
ATOM 998 C C . THR A 1 123 ? -10.445 1.207 2.889 1.00 40.97 123 THR A C 1
ATOM 1000 O O . THR A 1 123 ? -9.614 0.307 2.818 1.00 40.97 123 THR A O 1
ATOM 1003 N N . ASP A 1 124 ? -10.919 1.857 1.832 1.00 35.44 124 ASP A N 1
ATOM 1004 C CA . ASP A 1 124 ? -10.525 1.669 0.437 1.00 35.44 124 ASP A CA 1
ATOM 1005 C C . ASP A 1 124 ? -9.632 2.839 -0.033 1.00 35.44 124 ASP A C 1
ATOM 1007 O O . ASP A 1 124 ? -9.681 3.263 -1.186 1.00 35.44 124 ASP A O 1
ATOM 1011 N N . THR A 1 125 ? -8.853 3.425 0.881 1.00 32.62 125 THR A N 1
ATOM 1012 C CA . THR A 1 125 ? -8.016 4.603 0.612 1.00 32.62 125 THR A CA 1
ATOM 1013 C C . THR A 1 125 ? -6.655 4.202 0.045 1.00 32.62 125 THR A C 1
ATOM 1015 O O . THR A 1 125 ? -5.868 3.544 0.726 1.00 32.62 125 THR A O 1
ATOM 1018 N N . TRP A 1 126 ? -6.399 4.629 -1.195 1.00 38.25 126 TRP A N 1
ATOM 1019 C CA . TRP A 1 126 ? -5.109 4.574 -1.892 1.00 38.25 126 TRP A CA 1
ATOM 1020 C C . TRP A 1 126 ? -4.450 5.964 -1.899 1.00 38.25 126 TRP A C 1
ATOM 1022 O O . TRP A 1 126 ? -5.154 6.968 -1.777 1.00 38.25 126 TRP A O 1
ATOM 1032 N N . ILE A 1 127 ? -3.116 5.982 -2.005 1.00 38.19 127 ILE A N 1
ATOM 1033 C CA . ILE A 1 127 ? -2.256 7.171 -2.151 1.00 38.19 127 ILE A CA 1
ATOM 1034 C C . ILE A 1 127 ? -2.392 7.736 -3.569 1.00 38.19 127 ILE A C 1
ATOM 1036 O O . ILE A 1 127 ? -2.508 6.909 -4.504 1.00 38.19 127 ILE A O 1
#

Foldseek 3Di:
DFDWPPDQDCVLDVPVPDDPDDDQADDPDDDDLVVDDPVVSVVSLVRHLVNVLSRKDDWDKFKWWFWDADPNDTDIDIDIGTDDCISVVSVPPPPVVVVVRVVVVVDDDDDDDTDGDRDGDDDPDDD

pLDDT: mean 70.57, std 19.26, range [31.52, 95.38]

Radius of gyration: 20.68 Å; chains: 1; bounding box: 43×36×59 Å

Secondary structure (DSSP, 8-state):
-----SS--TTT--TTS--S-------SS---GGGS-HHHHHHHHHHHHHHHHTTSPPPEEEEEEEEEEETTEEEEEEEEEEEE-TTHHHH----HHHHHHHHHTTSPPPPP---------------

Organism: NCBI:txid1400869

InterPro domains:
  IPR013497 DNA topoisomerase, type IA, central [PF01131] (9-98)
  IPR023405 DNA topoisomerase, type IA, core domain [SSF56712] (7-99)